Protein AF-A0A653M0K7-F1 (afdb_monomer)

Structure (mmCIF, N/CA/C/O backbone):
data_AF-A0A653M0K7-F1
#
_entry.id   AF-A0A653M0K7-F1
#
loop_
_atom_site.group_PDB
_atom_site.id
_atom_site.type_symbol
_atom_site.label_atom_id
_atom_site.label_alt_id
_atom_site.label_comp_id
_atom_site.label_asym_id
_atom_site.label_entity_id
_atom_site.label_seq_id
_atom_site.pdbx_PDB_ins_code
_atom_site.Cartn_x
_atom_site.Cartn_y
_atom_site.Cartn_z
_atom_site.occupancy
_atom_site.B_iso_or_equiv
_atom_site.auth_seq_id
_atom_site.auth_comp_id
_atom_site.auth_asym_id
_atom_site.auth_atom_id
_atom_site.pdbx_PDB_model_num
ATOM 1 N N . MET A 1 1 ? -19.785 -2.381 24.519 1.00 61.91 1 MET A N 1
ATOM 2 C CA . MET A 1 1 ? -19.831 -3.458 23.498 1.00 61.91 1 MET A CA 1
ATOM 3 C C . MET A 1 1 ? -19.824 -2.916 22.066 1.00 61.91 1 MET A C 1
ATOM 5 O O . MET A 1 1 ? -18.962 -3.339 21.307 1.00 61.91 1 MET A O 1
ATOM 9 N N . ALA A 1 2 ? -20.695 -1.963 21.700 1.00 72.81 2 ALA A N 1
ATOM 10 C CA . ALA A 1 2 ? -20.761 -1.410 20.335 1.00 72.81 2 ALA A CA 1
ATOM 11 C C . ALA A 1 2 ? -19.444 -0.770 19.832 1.00 72.81 2 ALA A C 1
ATOM 13 O O . ALA A 1 2 ? -19.034 -1.013 18.700 1.00 72.81 2 ALA A O 1
ATOM 14 N N . SER A 1 3 ? -18.729 -0.030 20.688 1.00 78.19 3 SER A N 1
ATOM 15 C CA . SER A 1 3 ? -17.461 0.639 20.343 1.00 78.19 3 SER A CA 1
ATOM 16 C C . SER A 1 3 ? -16.319 -0.324 19.983 1.00 78.19 3 SER A C 1
ATOM 18 O O . SER A 1 3 ? -15.599 -0.091 19.017 1.00 78.19 3 SER A O 1
ATOM 20 N N . HIS A 1 4 ? -16.183 -1.442 20.704 1.00 81.19 4 HIS A N 1
ATOM 21 C CA . HIS A 1 4 ? -15.194 -2.490 20.408 1.00 81.19 4 HIS A CA 1
ATOM 22 C C . HIS A 1 4 ? -15.437 -3.142 19.036 1.00 81.19 4 HIS A C 1
ATOM 24 O O . HIS A 1 4 ? -14.495 -3.382 18.281 1.00 81.19 4 HIS A O 1
ATOM 30 N N . VAL A 1 5 ? -16.702 -3.431 18.707 1.00 84.31 5 VAL A N 1
ATOM 31 C CA . VAL A 1 5 ? -17.068 -4.054 17.425 1.00 84.31 5 VAL A CA 1
ATOM 32 C C . VAL A 1 5 ? -16.813 -3.086 16.270 1.00 84.31 5 VAL A C 1
ATOM 34 O O . VAL A 1 5 ? -16.210 -3.482 15.274 1.00 84.31 5 VAL A O 1
ATOM 37 N N . ALA A 1 6 ? -17.180 -1.812 16.433 1.00 86.31 6 ALA A N 1
ATOM 38 C CA . ALA A 1 6 ? -16.926 -0.771 15.439 1.00 86.31 6 ALA A CA 1
ATOM 39 C C . ALA A 1 6 ? -15.425 -0.589 15.149 1.00 86.31 6 ALA A C 1
ATOM 41 O O . ALA A 1 6 ? -15.025 -0.554 13.989 1.00 86.31 6 ALA A O 1
ATOM 42 N N . LEU A 1 7 ? -14.574 -0.551 16.183 1.00 87.00 7 LEU A N 1
ATOM 43 C CA . LEU A 1 7 ? -13.118 -0.436 16.019 1.00 87.00 7 LEU A CA 1
ATOM 44 C C . LEU A 1 7 ? -12.498 -1.641 15.302 1.00 87.00 7 LEU A C 1
ATOM 46 O O . LEU A 1 7 ? -11.620 -1.465 14.461 1.00 87.00 7 LEU A O 1
ATOM 50 N N . ARG A 1 8 ? -12.971 -2.861 15.583 1.00 86.44 8 ARG A N 1
ATOM 51 C CA . ARG A 1 8 ? -12.536 -4.059 14.848 1.00 86.44 8 ARG A CA 1
ATOM 52 C C . ARG A 1 8 ? -12.950 -4.022 13.382 1.00 86.44 8 ARG A C 1
ATOM 54 O O . ARG A 1 8 ? -12.138 -4.363 12.527 1.00 86.44 8 ARG A O 1
ATOM 61 N N . ALA A 1 9 ? -14.181 -3.604 13.096 1.00 88.50 9 ALA A N 1
ATOM 62 C CA . ALA A 1 9 ? -14.671 -3.467 11.728 1.00 88.50 9 ALA A CA 1
ATOM 63 C C . ALA A 1 9 ? -13.870 -2.410 10.949 1.00 88.50 9 ALA A C 1
ATOM 65 O O . ALA A 1 9 ? -13.462 -2.666 9.820 1.00 88.50 9 ALA A O 1
ATOM 66 N N . LEU A 1 10 ? -13.570 -1.265 11.573 1.00 89.38 10 LEU A N 1
ATOM 67 C CA . LEU A 1 10 ? -12.699 -0.233 11.004 1.00 89.38 10 LEU A CA 1
ATOM 68 C C . LEU A 1 10 ? -11.288 -0.759 10.730 1.00 89.38 10 LEU A C 1
ATOM 70 O O . LEU A 1 10 ? -10.791 -0.602 9.618 1.00 89.38 10 LEU A O 1
ATOM 74 N N . GLY A 1 11 ? -10.667 -1.438 11.699 1.00 88.75 11 GLY A N 1
ATOM 75 C CA . GLY A 1 11 ? -9.352 -2.055 11.514 1.00 88.75 11 GLY A CA 1
ATOM 76 C C . GLY A 1 11 ? -9.333 -3.055 10.354 1.00 88.75 11 GLY A C 1
ATOM 77 O O . GLY A 1 11 ? -8.428 -3.018 9.526 1.00 88.75 11 GLY A O 1
ATOM 78 N N . ALA A 1 12 ? -10.361 -3.899 10.238 1.00 90.94 12 ALA A N 1
ATOM 79 C CA . ALA A 1 12 ? -10.490 -4.852 9.136 1.00 90.94 12 ALA A CA 1
ATOM 80 C C . ALA A 1 12 ? -10.670 -4.158 7.774 1.00 90.94 12 ALA A C 1
ATOM 82 O O . ALA A 1 12 ? -9.998 -4.526 6.814 1.00 90.94 12 ALA A O 1
ATOM 83 N N . MET A 1 13 ? -11.514 -3.124 7.687 1.00 92.62 13 MET A N 1
ATOM 84 C CA . MET A 1 13 ? -11.687 -2.340 6.457 1.00 92.62 13 MET A CA 1
ATOM 85 C C . MET A 1 13 ? -10.382 -1.658 6.023 1.00 92.62 13 MET A C 1
ATOM 87 O O . MET A 1 13 ? -10.047 -1.675 4.840 1.00 92.62 13 MET A O 1
ATOM 91 N N . LEU A 1 14 ? -9.610 -1.120 6.973 1.00 92.19 14 LEU A N 1
ATOM 92 C CA . LEU A 1 14 ? -8.299 -0.523 6.702 1.00 92.19 14 LEU A CA 1
ATOM 93 C C . LEU A 1 14 ? -7.280 -1.557 6.201 1.00 92.19 14 LEU A C 1
ATOM 95 O O . LEU A 1 14 ? -6.510 -1.252 5.292 1.00 92.19 14 LEU A O 1
ATOM 99 N N . LEU A 1 15 ? -7.295 -2.783 6.738 1.00 91.62 15 LEU A N 1
ATOM 100 C CA . LEU A 1 15 ? -6.453 -3.878 6.238 1.00 91.62 15 LEU A CA 1
ATOM 101 C C . LEU A 1 15 ? -6.825 -4.286 4.814 1.00 91.62 15 LEU A C 1
ATOM 103 O O . LEU A 1 15 ? -5.932 -4.461 3.988 1.00 91.62 15 LEU A O 1
ATOM 107 N N . VAL A 1 16 ? -8.120 -4.414 4.512 1.00 94.75 16 VAL A N 1
ATOM 108 C CA . VAL A 1 16 ? -8.587 -4.724 3.152 1.00 94.75 16 VAL A CA 1
ATOM 109 C C . VAL A 1 16 ? -8.159 -3.624 2.185 1.00 94.75 16 VAL A C 1
ATOM 111 O O . VAL A 1 16 ? -7.643 -3.921 1.113 1.00 94.75 16 VAL A O 1
ATOM 114 N N . LEU A 1 17 ? -8.298 -2.356 2.576 1.00 91.69 17 LEU A N 1
ATOM 115 C CA . LEU A 1 17 ? -7.846 -1.233 1.762 1.00 91.69 17 LEU A CA 1
ATOM 116 C C . LEU A 1 17 ? -6.328 -1.275 1.535 1.00 91.69 17 LEU A C 1
ATOM 118 O O . LEU A 1 17 ? -5.878 -1.128 0.403 1.00 91.69 17 LEU A O 1
ATOM 122 N N . CYS A 1 18 ? -5.545 -1.533 2.585 1.00 93.38 18 CYS A N 1
ATOM 123 C CA . CYS A 1 18 ? -4.094 -1.700 2.490 1.00 93.38 18 CYS A CA 1
ATOM 124 C C . CYS A 1 18 ? -3.716 -2.825 1.515 1.00 93.38 18 CYS A C 1
ATOM 126 O O . CYS A 1 18 ? -2.896 -2.620 0.620 1.00 93.38 18 CYS A O 1
ATOM 128 N N . LEU A 1 19 ? -4.367 -3.986 1.626 1.00 92.31 19 LEU A N 1
ATOM 129 C CA . LEU A 1 19 ? -4.136 -5.121 0.737 1.00 92.31 19 LEU A CA 1
ATOM 130 C C . LEU A 1 19 ? -4.467 -4.775 -0.720 1.00 92.31 19 LEU A C 1
ATOM 132 O O . LEU A 1 19 ? -3.677 -5.083 -1.607 1.00 92.31 19 LEU A O 1
ATOM 136 N N . SER A 1 20 ? -5.583 -4.088 -0.969 1.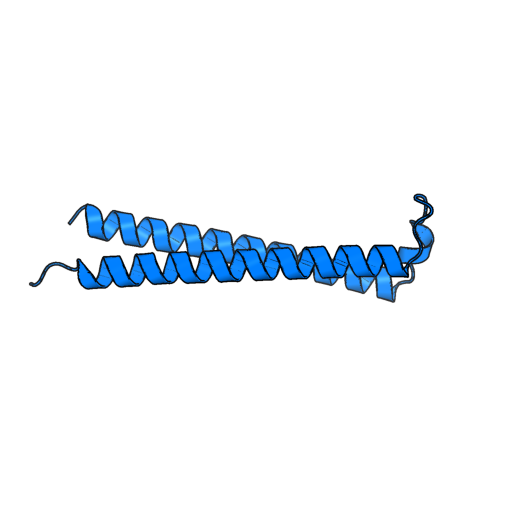00 91.69 20 SER A N 1
ATOM 137 C CA . SER A 1 20 ? -5.960 -3.631 -2.310 1.00 91.69 20 SER A CA 1
ATOM 138 C C . SER A 1 20 ? -4.913 -2.695 -2.914 1.00 91.69 20 SER A C 1
ATOM 140 O O . SER A 1 20 ? -4.563 -2.845 -4.082 1.00 91.69 20 SER A O 1
ATOM 1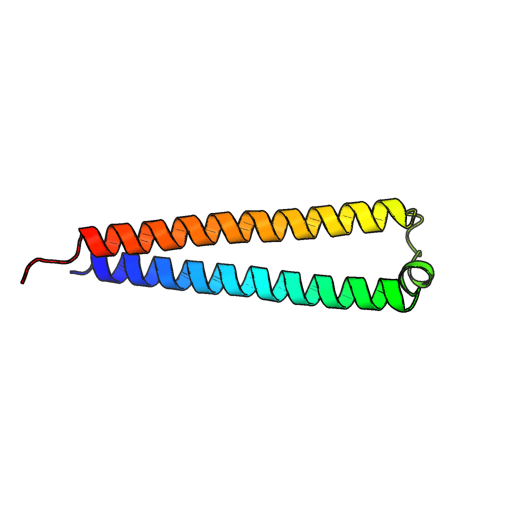42 N N . PHE A 1 21 ? -4.365 -1.764 -2.126 1.00 87.06 21 PHE A N 1
ATOM 143 C CA . PHE A 1 21 ? -3.287 -0.875 -2.575 1.00 87.06 21 PHE A CA 1
ATOM 144 C C . PHE A 1 21 ? -1.996 -1.636 -2.890 1.00 87.06 21 PHE A C 1
ATOM 146 O O . PHE A 1 21 ? -1.350 -1.344 -3.896 1.00 87.06 21 PHE A O 1
ATOM 153 N N . LEU A 1 22 ? -1.632 -2.622 -2.068 1.00 89.62 22 LEU A N 1
ATOM 154 C CA . LEU A 1 22 ? -0.453 -3.458 -2.297 1.00 89.62 22 LEU A CA 1
ATOM 155 C C . LEU A 1 22 ? -0.606 -4.336 -3.539 1.00 89.62 22 LEU A C 1
ATOM 157 O O . LEU A 1 22 ? 0.313 -4.389 -4.350 1.00 89.62 22 LEU A O 1
ATOM 161 N N . LEU A 1 23 ? -1.759 -4.985 -3.720 1.00 91.00 23 LEU A N 1
ATOM 162 C CA . LEU A 1 23 ? -2.045 -5.805 -4.901 1.00 91.00 23 LEU A CA 1
ATOM 163 C C . LEU A 1 23 ? -2.068 -4.960 -6.173 1.00 91.00 23 LEU A C 1
ATOM 165 O O . LEU A 1 23 ? -1.489 -5.356 -7.181 1.00 91.00 23 LEU A O 1
ATOM 169 N N . PHE A 1 24 ? -2.672 -3.773 -6.113 1.00 87.69 24 PHE A N 1
ATOM 170 C CA . PHE A 1 24 ? -2.650 -2.827 -7.223 1.00 87.69 24 PHE A CA 1
ATOM 171 C C . PHE A 1 24 ? -1.222 -2.376 -7.553 1.00 87.69 24 PHE A C 1
ATOM 173 O O . PHE A 1 24 ? -0.822 -2.382 -8.715 1.00 87.69 24 PHE A O 1
ATOM 180 N N . GLY A 1 25 ? -0.430 -2.032 -6.534 1.00 85.56 25 GLY A N 1
ATOM 181 C CA . GLY A 1 25 ? 0.977 -1.672 -6.701 1.00 85.56 25 GLY A CA 1
ATOM 182 C C . GLY A 1 25 ? 1.817 -2.815 -7.273 1.00 85.56 25 GLY A C 1
ATOM 183 O O . GLY A 1 25 ? 2.667 -2.569 -8.122 1.00 85.56 25 GLY A O 1
ATOM 184 N N . LEU A 1 26 ? 1.555 -4.057 -6.858 1.00 85.94 26 LEU A N 1
ATOM 185 C CA . LEU A 1 26 ? 2.233 -5.253 -7.358 1.00 85.94 26 LEU A CA 1
ATOM 186 C C . LEU A 1 26 ? 1.881 -5.538 -8.823 1.00 85.94 2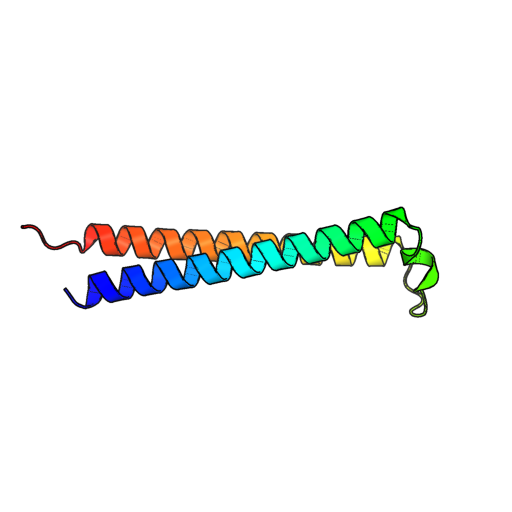6 LEU A C 1
ATOM 188 O O . LEU A 1 26 ? 2.779 -5.826 -9.607 1.00 85.94 26 LEU A O 1
ATOM 192 N N . GLY A 1 27 ? 0.603 -5.420 -9.197 1.00 86.12 27 GLY A N 1
ATOM 193 C CA . GLY A 1 27 ? 0.158 -5.554 -10.586 1.00 86.12 27 GLY A CA 1
ATOM 194 C C . GLY A 1 27 ? 0.794 -4.494 -11.483 1.00 86.12 27 GLY A C 1
ATOM 195 O O . GLY A 1 27 ? 1.418 -4.831 -12.482 1.00 86.12 27 GLY A O 1
ATOM 196 N N . PHE A 1 28 ? 0.750 -3.229 -11.057 1.00 82.38 28 PHE A N 1
ATOM 197 C CA . PHE A 1 28 ? 1.381 -2.120 -11.777 1.00 82.38 28 PHE A CA 1
ATOM 198 C C . PHE A 1 28 ? 2.903 -2.281 -11.887 1.00 82.38 28 PHE A C 1
ATOM 200 O O . PHE A 1 28 ? 3.497 -1.947 -12.910 1.00 82.38 28 PHE A O 1
ATOM 207 N N . TYR A 1 29 ? 3.547 -2.803 -10.841 1.00 81.62 29 TYR A N 1
ATOM 208 C CA . TYR A 1 29 ? 4.972 -3.114 -10.870 1.00 81.62 29 TYR A CA 1
ATOM 209 C C . TYR A 1 29 ? 5.289 -4.240 -11.858 1.00 81.62 29 TYR A C 1
ATOM 211 O O . TYR A 1 29 ? 6.230 -4.115 -12.636 1.00 81.62 29 TYR A O 1
ATOM 219 N N . GLY A 1 30 ? 4.501 -5.317 -11.845 1.00 83.12 30 GLY A N 1
ATOM 220 C CA . GLY A 1 30 ? 4.654 -6.445 -12.759 1.00 83.12 30 GLY A CA 1
ATOM 221 C C . GLY A 1 30 ? 4.484 -6.032 -14.218 1.00 83.12 30 GLY A C 1
ATOM 222 O O . GLY A 1 30 ? 5.371 -6.301 -15.021 1.00 83.12 30 GLY A O 1
ATOM 223 N N . GLU A 1 31 ? 3.402 -5.321 -14.543 1.00 82.44 31 GLU A N 1
ATOM 224 C CA . GLU A 1 31 ? 3.163 -4.780 -15.888 1.00 82.44 31 GLU A CA 1
ATOM 225 C C . GLU A 1 31 ? 4.295 -3.843 -16.325 1.00 82.44 31 GLU A C 1
ATOM 227 O O . GLU A 1 31 ? 4.857 -4.024 -17.400 1.00 82.44 31 GLU A O 1
ATOM 232 N N . GLY A 1 32 ? 4.716 -2.911 -15.461 1.00 75.81 32 GLY A N 1
ATOM 233 C CA . GLY A 1 32 ? 5.813 -1.992 -15.770 1.00 75.81 32 GLY A CA 1
ATOM 234 C C . GLY A 1 32 ? 7.161 -2.688 -15.995 1.00 75.81 32 GLY A C 1
ATOM 235 O O . GLY A 1 32 ? 7.935 -2.265 -16.849 1.00 75.81 32 GLY A O 1
ATOM 236 N N . MET A 1 33 ? 7.449 -3.769 -15.263 1.00 77.00 33 MET A N 1
ATOM 237 C CA . MET A 1 33 ? 8.668 -4.564 -15.453 1.00 77.00 33 MET A CA 1
ATOM 238 C C . MET A 1 33 ? 8.624 -5.406 -16.730 1.00 77.00 33 MET A C 1
ATOM 240 O O . MET A 1 33 ? 9.658 -5.555 -17.378 1.00 77.00 33 MET A O 1
ATOM 244 N N . LEU A 1 34 ? 7.457 -5.941 -17.099 1.00 80.75 34 LEU A N 1
ATOM 245 C CA . LEU A 1 34 ? 7.265 -6.657 -18.363 1.00 80.75 34 LEU A CA 1
ATOM 246 C C . LEU A 1 34 ? 7.415 -5.706 -19.557 1.00 80.75 34 LEU A C 1
ATOM 248 O O . LEU A 1 34 ? 8.165 -6.008 -20.480 1.00 80.75 34 LEU A O 1
ATOM 252 N N . ASP A 1 35 ? 6.812 -4.517 -19.493 1.00 77.25 35 ASP A N 1
ATOM 253 C CA . ASP A 1 35 ? 6.950 -3.489 -20.532 1.00 77.25 35 ASP A CA 1
ATOM 254 C C . ASP A 1 35 ? 8.397 -2.988 -20.688 1.00 77.25 35 ASP A C 1
ATOM 256 O O . ASP A 1 35 ? 8.827 -2.654 -21.800 1.00 77.25 35 ASP A O 1
ATOM 260 N N . LEU A 1 36 ? 9.156 -2.939 -19.585 1.00 71.19 36 LEU A N 1
ATOM 261 C CA . LEU A 1 36 ? 10.587 -2.629 -19.594 1.00 71.19 36 LEU A CA 1
ATOM 262 C C . LEU A 1 36 ? 11.405 -3.779 -20.205 1.00 71.19 36 LEU A C 1
ATOM 264 O O . LEU A 1 36 ? 12.281 -3.531 -21.031 1.00 71.19 36 LEU A O 1
ATOM 268 N N . ALA A 1 37 ? 11.113 -5.028 -19.830 1.00 73.69 37 ALA A N 1
ATOM 269 C CA . ALA A 1 37 ? 11.808 -6.216 -20.328 1.00 73.69 37 ALA A CA 1
ATOM 270 C C . ALA A 1 37 ? 11.577 -6.453 -21.831 1.00 73.69 37 ALA A C 1
ATOM 272 O O . ALA A 1 37 ? 12.512 -6.813 -22.542 1.00 73.69 37 ALA A O 1
ATOM 273 N N . ASP A 1 38 ? 10.367 -6.182 -22.324 1.00 76.75 38 ASP A N 1
ATOM 274 C CA . ASP A 1 38 ? 10.006 -6.302 -23.741 1.00 76.75 38 ASP A CA 1
ATOM 275 C C . ASP A 1 38 ? 10.503 -5.113 -24.590 1.00 76.75 38 ASP A C 1
ATOM 277 O O . ASP A 1 38 ? 10.254 -5.055 -25.796 1.00 76.75 38 ASP A O 1
ATOM 281 N N . GLY A 1 39 ? 11.159 -4.115 -23.981 1.00 65.31 39 GLY A N 1
ATOM 282 C CA . GLY A 1 39 ? 11.593 -2.888 -24.659 1.00 65.31 39 GLY A CA 1
ATOM 283 C C . GLY A 1 39 ? 10.434 -2.034 -25.192 1.00 65.31 39 GLY A C 1
ATOM 284 O O . GLY A 1 39 ? 10.659 -1.051 -25.900 1.00 65.31 39 GLY A O 1
ATOM 285 N N . ARG A 1 40 ? 9.182 -2.374 -24.851 1.00 62.59 40 ARG A N 1
ATOM 286 C CA . ARG A 1 40 ? 7.962 -1.679 -25.295 1.00 62.59 40 ARG A CA 1
ATOM 287 C C . ARG A 1 40 ? 7.791 -0.314 -24.649 1.00 62.59 40 ARG A C 1
ATOM 289 O O . ARG A 1 40 ? 7.123 0.538 -25.239 1.00 62.59 40 ARG A O 1
ATOM 296 N N . MET A 1 41 ? 8.468 -0.056 -23.528 1.00 57.72 41 MET A N 1
ATOM 297 C CA . MET A 1 41 ? 8.630 1.303 -23.002 1.00 57.72 41 MET A CA 1
ATOM 298 C C . MET A 1 41 ? 9.249 2.270 -24.029 1.00 57.72 41 MET A C 1
ATOM 300 O O . MET A 1 41 ? 8.937 3.458 -23.985 1.00 57.72 41 MET A O 1
ATOM 304 N N . ASN A 1 42 ? 10.023 1.777 -25.009 1.00 54.53 42 ASN A N 1
ATOM 305 C CA . ASN A 1 42 ? 10.546 2.588 -26.117 1.00 54.53 42 ASN A CA 1
ATOM 306 C C . ASN A 1 42 ? 9.540 2.776 -27.268 1.00 54.53 42 ASN A C 1
ATOM 308 O O . ASN A 1 42 ? 9.631 3.751 -28.011 1.00 54.53 42 ASN A O 1
ATOM 312 N N . GLY A 1 43 ? 8.568 1.869 -27.426 1.00 49.62 43 GLY A N 1
ATOM 313 C CA . GLY A 1 43 ? 7.580 1.897 -28.514 1.00 49.62 43 GLY A CA 1
ATOM 314 C C . GLY A 1 43 ? 6.361 2.788 -28.243 1.00 49.62 43 GLY A C 1
ATOM 315 O O . GLY A 1 43 ? 5.763 3.309 -29.181 1.00 49.62 43 GLY A O 1
ATOM 316 N N . HIS A 1 44 ? 6.008 3.009 -26.972 1.00 46.19 44 HIS A N 1
ATOM 317 C CA . HIS A 1 44 ? 4.901 3.884 -26.553 1.00 46.19 44 HIS A CA 1
ATOM 318 C C . HIS A 1 44 ? 5.338 5.316 -26.186 1.00 46.19 44 HIS A C 1
ATOM 320 O O . HIS A 1 44 ? 4.557 6.072 -25.606 1.00 46.19 44 HIS A O 1
ATOM 326 N N . ALA A 1 45 ? 6.545 5.735 -26.582 1.00 47.84 45 ALA A N 1
ATOM 327 C CA . ALA A 1 45 ? 7.045 7.109 -26.470 1.00 47.84 45 ALA A CA 1
ATOM 328 C C . ALA A 1 45 ? 6.331 8.101 -27.426 1.00 47.84 45 ALA A C 1
ATOM 330 O O . ALA A 1 45 ? 6.957 8.940 -28.068 1.00 47.84 45 ALA A O 1
ATOM 331 N N . SER A 1 46 ? 4.996 8.043 -27.511 1.00 44.78 46 SER A N 1
ATOM 332 C CA . SER A 1 46 ? 4.158 9.086 -28.122 1.00 44.78 46 SER A CA 1
ATOM 333 C C . SER A 1 46 ? 4.015 10.325 -27.225 1.00 44.78 46 SER A C 1
ATOM 335 O O . SER A 1 46 ? 3.391 11.309 -27.612 1.00 44.78 46 SER A O 1
ATOM 337 N N . LEU A 1 47 ? 4.608 10.299 -26.030 1.00 50.62 47 LEU A N 1
ATOM 338 C CA . LEU A 1 47 ? 4.992 11.482 -25.272 1.00 50.62 47 LEU A CA 1
ATOM 339 C C . LEU A 1 47 ? 6.517 11.470 -25.201 1.00 50.62 47 LEU A C 1
ATOM 341 O O . LEU A 1 47 ? 7.099 10.500 -24.732 1.00 50.62 47 LEU A O 1
ATOM 345 N N . HIS A 1 48 ? 7.133 12.547 -25.677 1.00 54.22 48 HIS A N 1
ATOM 346 C CA . HIS A 1 48 ? 8.570 12.812 -25.846 1.00 54.22 48 HIS A CA 1
ATOM 347 C C . HIS A 1 48 ? 9.398 12.799 -24.530 1.00 54.22 48 HIS A C 1
ATOM 349 O O . HIS A 1 48 ? 10.347 13.565 -24.365 1.00 54.22 48 HIS A O 1
ATOM 355 N N . LEU A 1 49 ? 9.006 12.000 -23.540 1.00 57.81 49 LEU A N 1
ATOM 356 C CA . LEU A 1 49 ? 9.657 11.866 -22.246 1.00 57.81 49 LEU A CA 1
ATOM 357 C C . LEU A 1 49 ? 10.777 10.833 -22.361 1.00 57.81 49 LEU A C 1
ATOM 359 O O . LEU A 1 49 ? 10.543 9.690 -22.739 1.00 57.81 49 LEU A O 1
ATOM 363 N N . SER A 1 50 ? 11.996 11.244 -22.006 1.00 67.81 50 SER A N 1
ATOM 364 C CA . SER A 1 50 ? 13.133 10.332 -21.866 1.00 67.81 50 SER A CA 1
ATOM 365 C C . SER A 1 50 ? 12.762 9.160 -20.947 1.00 67.81 50 SER A C 1
ATOM 367 O O . SER A 1 50 ? 12.150 9.369 -19.898 1.00 67.81 50 SER A O 1
ATOM 369 N N . GLU A 1 51 ? 13.178 7.947 -21.311 1.00 68.81 51 GLU A N 1
ATOM 370 C CA . GLU A 1 51 ? 12.997 6.702 -20.546 1.00 68.81 51 GLU A CA 1
ATOM 371 C C . GLU A 1 51 ? 13.345 6.866 -19.054 1.00 68.81 51 GLU A C 1
ATOM 373 O O . GLU A 1 51 ? 12.630 6.399 -18.166 1.00 68.81 51 GLU A O 1
ATOM 378 N N . SER A 1 52 ? 14.392 7.644 -18.768 1.00 74.88 52 SER A N 1
ATOM 379 C CA . SER A 1 52 ? 14.825 7.992 -17.410 1.00 74.88 52 SER A CA 1
ATOM 380 C C . SER A 1 52 ? 13.756 8.728 -16.587 1.00 74.88 52 SER A C 1
ATOM 382 O O . SER A 1 52 ? 13.603 8.479 -15.389 1.00 74.88 52 SER A O 1
ATOM 384 N N . VAL A 1 53 ? 12.975 9.608 -17.219 1.00 78.81 53 VAL A N 1
ATOM 385 C CA . VAL A 1 53 ? 11.887 10.356 -16.575 1.00 78.81 53 VAL A CA 1
ATOM 386 C C . VAL A 1 53 ? 10.693 9.441 -16.321 1.00 78.81 53 VAL A C 1
ATOM 388 O O . VAL A 1 53 ? 10.091 9.515 -15.248 1.00 78.81 53 VAL A O 1
ATOM 391 N N . ALA A 1 54 ? 10.380 8.543 -17.261 1.00 75.94 54 ALA A N 1
ATOM 392 C CA . ALA A 1 54 ? 9.325 7.546 -17.094 1.00 75.94 54 ALA A CA 1
ATOM 393 C C . ALA A 1 54 ? 9.636 6.594 -15.927 1.00 75.94 54 ALA A C 1
ATOM 395 O O . ALA A 1 54 ? 8.801 6.424 -15.035 1.00 75.94 54 ALA A O 1
ATOM 396 N N . LEU A 1 55 ? 10.865 6.071 -15.858 1.00 80.50 55 LEU A N 1
ATOM 397 C CA . LEU A 1 55 ? 11.340 5.252 -14.739 1.00 80.50 55 LEU A CA 1
ATOM 398 C C . LEU A 1 55 ? 11.295 6.010 -13.409 1.00 80.50 55 LEU A C 1
ATOM 400 O O . LEU A 1 55 ? 10.828 5.477 -12.402 1.00 80.50 55 LEU A O 1
ATOM 404 N N . HIS A 1 56 ? 11.727 7.272 -13.383 1.00 85.81 56 HIS A N 1
ATOM 405 C CA . HIS A 1 56 ? 11.676 8.078 -12.165 1.00 85.81 56 HIS A CA 1
ATOM 406 C C . HIS A 1 56 ? 10.234 8.291 -11.667 1.00 85.81 56 HIS A C 1
ATOM 408 O O . HIS A 1 56 ? 9.960 8.159 -10.470 1.00 85.81 56 HIS A O 1
ATOM 414 N N . LEU A 1 57 ? 9.291 8.589 -12.568 1.00 83.44 57 LEU A N 1
ATOM 415 C CA . LEU A 1 57 ? 7.871 8.736 -12.230 1.00 83.44 57 LEU A CA 1
ATOM 416 C C . LEU A 1 57 ? 7.249 7.412 -11.770 1.00 83.44 57 LEU A C 1
ATOM 418 O O . LEU 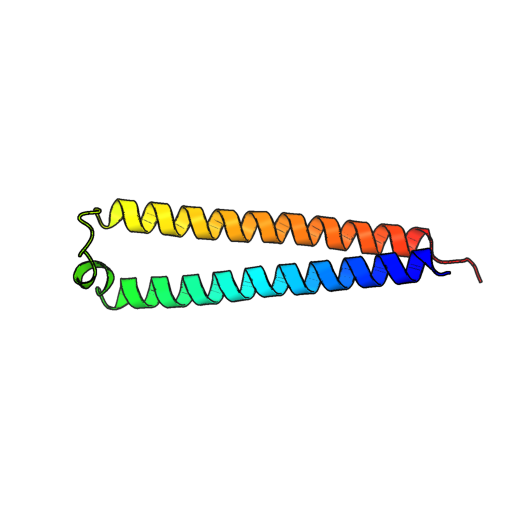A 1 57 ? 6.493 7.408 -10.795 1.00 83.44 57 LEU A O 1
ATOM 422 N N . PHE A 1 58 ? 7.609 6.299 -12.410 1.00 82.88 58 PHE A N 1
ATOM 423 C CA . PHE A 1 58 ? 7.204 4.953 -12.012 1.00 82.88 58 PHE A CA 1
ATOM 424 C C . PHE A 1 58 ? 7.642 4.643 -10.575 1.00 82.88 58 PHE A C 1
ATOM 426 O O . PHE A 1 58 ? 6.800 4.393 -9.708 1.00 82.88 58 PHE A O 1
ATOM 433 N N . TRP A 1 59 ? 8.935 4.780 -10.269 1.00 83.50 59 TRP A N 1
ATOM 434 C CA . TRP A 1 59 ? 9.462 4.546 -8.921 1.00 83.50 59 TRP A CA 1
ATOM 435 C C . TRP A 1 59 ? 8.877 5.503 -7.886 1.00 83.50 59 TRP A C 1
ATOM 437 O O . TRP A 1 59 ? 8.611 5.115 -6.746 1.00 83.50 59 TRP A O 1
ATOM 447 N N . ARG A 1 60 ? 8.630 6.762 -8.261 1.00 88.88 60 ARG A N 1
ATOM 448 C CA . ARG A 1 60 ? 7.928 7.715 -7.396 1.00 88.88 60 ARG A CA 1
ATOM 449 C C . ARG A 1 60 ? 6.532 7.207 -7.039 1.00 88.88 60 ARG A C 1
ATOM 451 O O . ARG A 1 60 ? 6.182 7.245 -5.863 1.00 88.88 60 ARG A O 1
ATOM 458 N N . ARG A 1 61 ? 5.772 6.695 -8.009 1.00 85.31 61 ARG A N 1
ATOM 459 C CA . ARG A 1 61 ? 4.418 6.169 -7.790 1.00 85.31 61 ARG A CA 1
ATOM 460 C C . ARG A 1 61 ? 4.419 4.918 -6.910 1.00 85.31 61 ARG A C 1
ATOM 462 O O . ARG A 1 61 ? 3.637 4.866 -5.963 1.00 85.31 61 ARG A O 1
ATOM 469 N N . ILE A 1 62 ? 5.337 3.978 -7.150 1.00 87.00 62 ILE A N 1
ATOM 470 C CA . ILE A 1 62 ? 5.513 2.778 -6.313 1.00 87.00 62 ILE A CA 1
ATOM 471 C C . ILE A 1 62 ? 5.830 3.162 -4.863 1.00 87.00 62 ILE A C 1
ATOM 473 O O . ILE A 1 62 ? 5.175 2.679 -3.939 1.00 87.00 62 ILE A O 1
ATOM 477 N N . ARG A 1 63 ? 6.763 4.101 -4.642 1.00 87.88 63 ARG A N 1
ATOM 478 C CA . ARG A 1 63 ? 7.076 4.597 -3.290 1.00 87.88 63 ARG A CA 1
ATOM 479 C C . ARG A 1 63 ? 5.865 5.221 -2.604 1.00 87.88 63 ARG A C 1
ATOM 481 O O . ARG A 1 63 ? 5.653 4.971 -1.422 1.00 87.88 63 ARG A O 1
ATOM 488 N N . THR A 1 64 ? 5.065 6.014 -3.316 1.00 89.25 64 THR A N 1
ATOM 489 C CA . THR A 1 64 ? 3.846 6.608 -2.749 1.00 89.25 64 THR A CA 1
ATOM 490 C C . THR A 1 64 ? 2.827 5.538 -2.357 1.00 89.25 64 THR A C 1
ATOM 492 O O . THR A 1 64 ? 2.259 5.625 -1.271 1.00 89.25 64 THR A O 1
ATOM 495 N N . MET A 1 65 ? 2.623 4.507 -3.182 1.00 88.12 65 MET A N 1
ATOM 496 C CA . MET A 1 65 ? 1.709 3.401 -2.861 1.00 88.12 65 MET A CA 1
ATOM 497 C C . MET A 1 65 ? 2.173 2.594 -1.646 1.00 88.12 65 MET A C 1
ATOM 499 O O . MET A 1 65 ? 1.365 2.307 -0.763 1.00 88.12 65 MET A O 1
ATOM 503 N N . LEU A 1 66 ? 3.471 2.290 -1.556 1.00 89.62 66 LEU A N 1
ATOM 504 C CA . LEU A 1 66 ? 4.060 1.632 -0.386 1.00 89.62 66 LEU A CA 1
ATOM 505 C C . LEU A 1 66 ? 3.919 2.493 0.875 1.00 89.62 66 LEU A C 1
ATOM 507 O O . LEU A 1 66 ? 3.518 1.988 1.921 1.00 89.62 66 LEU A O 1
ATOM 511 N N . GLY A 1 67 ? 4.182 3.799 0.768 1.00 91.12 67 GLY A N 1
ATOM 512 C CA . GLY A 1 67 ? 4.022 4.745 1.871 1.00 91.12 67 GLY A CA 1
ATOM 513 C C . GLY A 1 67 ? 2.584 4.807 2.389 1.00 91.12 67 GLY A C 1
ATOM 514 O O . GLY A 1 67 ? 2.359 4.690 3.591 1.00 91.12 67 GLY A O 1
ATOM 515 N N . LEU A 1 68 ? 1.599 4.918 1.492 1.00 90.69 68 LEU A N 1
ATOM 516 C CA . LEU A 1 68 ? 0.179 4.900 1.865 1.00 90.69 68 LEU A CA 1
ATOM 517 C C . LEU A 1 68 ? -0.225 3.568 2.505 1.00 90.69 68 LEU A C 1
ATOM 519 O O . LEU A 1 68 ? -0.923 3.567 3.516 1.00 90.69 68 LEU A O 1
ATOM 523 N N . SER A 1 69 ? 0.259 2.446 1.970 1.00 90.25 69 SER A N 1
ATOM 524 C CA . SER A 1 69 ? -0.002 1.115 2.531 1.00 90.25 6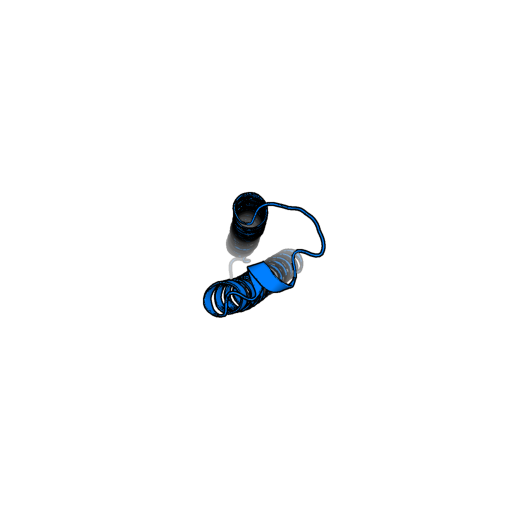9 SER A CA 1
ATOM 525 C C . SER A 1 69 ? 0.552 0.983 3.954 1.00 90.25 69 SER A C 1
ATOM 527 O O . SER A 1 69 ? -0.143 0.502 4.847 1.00 90.25 69 SER A O 1
ATOM 529 N N . ALA A 1 70 ? 1.765 1.485 4.209 1.00 92.19 70 ALA A N 1
ATOM 530 C CA . ALA A 1 70 ? 2.356 1.501 5.547 1.00 92.19 70 ALA A CA 1
ATOM 531 C C . ALA A 1 70 ? 1.531 2.345 6.535 1.00 92.19 70 ALA A C 1
ATOM 533 O O . ALA A 1 70 ? 1.278 1.909 7.657 1.00 92.19 70 ALA A O 1
ATOM 534 N N . VAL A 1 71 ? 1.054 3.520 6.113 1.00 94.00 71 VAL A N 1
ATOM 535 C CA . VAL A 1 71 ? 0.183 4.373 6.942 1.00 94.00 71 VAL A CA 1
ATOM 536 C C . VAL A 1 71 ? -1.143 3.674 7.254 1.00 94.00 71 VAL A C 1
ATOM 538 O O . VAL A 1 71 ? -1.567 3.656 8.410 1.00 94.00 71 VAL A O 1
ATOM 541 N N . LEU A 1 72 ? -1.779 3.047 6.260 1.00 92.06 72 LEU A N 1
ATOM 542 C CA . LEU A 1 72 ? -3.014 2.280 6.457 1.00 92.06 72 LEU A CA 1
ATOM 543 C C . LEU A 1 72 ? -2.811 1.108 7.422 1.00 92.06 72 LEU A C 1
ATOM 545 O O . LEU A 1 72 ? -3.666 0.857 8.270 1.00 92.06 72 LEU A O 1
ATOM 549 N N . LEU A 1 73 ? -1.669 0.422 7.333 1.00 92.88 73 LEU A N 1
ATOM 550 C CA . LEU A 1 73 ? -1.319 -0.675 8.231 1.00 92.88 73 LEU A CA 1
ATOM 551 C C . LEU A 1 73 ? -1.168 -0.197 9.682 1.00 92.88 73 LEU A C 1
ATOM 553 O O . LEU A 1 73 ? -1.706 -0.826 10.593 1.00 92.88 73 LEU A O 1
ATOM 557 N N . LEU A 1 74 ? -0.485 0.931 9.900 1.00 94.38 74 LEU A N 1
ATOM 558 C CA . LEU A 1 74 ? -0.336 1.531 11.230 1.00 94.38 74 LEU A CA 1
ATOM 559 C C . LEU A 1 74 ? -1.689 1.946 11.820 1.00 94.38 74 LEU A C 1
ATOM 561 O O . LEU A 1 74 ? -1.951 1.688 12.995 1.00 94.38 74 LEU A O 1
ATOM 565 N N . LEU A 1 75 ? -2.570 2.535 11.008 1.00 91.12 75 LEU A N 1
ATOM 566 C CA . LEU A 1 75 ? -3.924 2.899 11.431 1.00 91.12 75 LEU A CA 1
ATOM 567 C C . LEU A 1 75 ? -4.758 1.665 11.786 1.00 91.12 75 LEU A C 1
ATOM 569 O O . LEU A 1 75 ? -5.407 1.644 12.831 1.00 91.12 75 LEU A O 1
ATOM 573 N N . ALA A 1 76 ? -4.706 0.615 10.963 1.00 90.44 76 ALA A N 1
ATOM 574 C CA . ALA A 1 76 ? -5.385 -0.641 11.258 1.00 90.44 76 ALA A CA 1
ATOM 575 C C . ALA A 1 76 ? -4.896 -1.240 12.585 1.00 90.44 76 ALA A C 1
ATOM 577 O O . ALA A 1 76 ? -5.708 -1.620 13.431 1.00 90.44 76 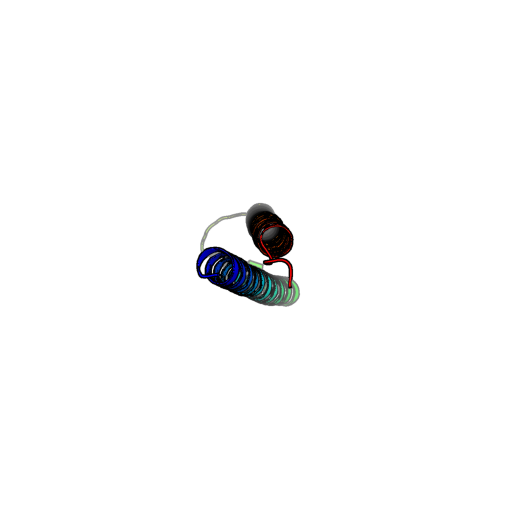ALA A O 1
ATOM 578 N N . LEU A 1 77 ? -3.576 -1.267 12.801 1.00 92.56 77 LEU A N 1
ATOM 579 C CA . LEU A 1 77 ? -2.967 -1.759 14.035 1.00 92.56 77 LEU A CA 1
ATOM 580 C C . LEU A 1 77 ? -3.427 -0.949 15.254 1.00 92.56 77 LEU A C 1
ATOM 582 O O . LEU A 1 77 ? -3.799 -1.536 16.271 1.00 92.56 77 LEU A O 1
ATOM 586 N N . ALA A 1 78 ? -3.478 0.380 15.139 1.00 90.88 78 ALA A N 1
ATOM 587 C CA . ALA A 1 78 ? -3.993 1.255 16.188 1.00 90.88 78 ALA A CA 1
ATOM 588 C C . ALA A 1 78 ? -5.467 0.954 16.513 1.00 90.88 78 ALA A C 1
ATOM 590 O O . ALA A 1 78 ? -5.828 0.860 17.688 1.00 90.88 78 ALA A O 1
ATOM 591 N N . CYS A 1 79 ? -6.311 0.718 15.501 1.00 89.94 79 CYS A N 1
ATOM 592 C CA . CYS A 1 79 ? -7.705 0.315 15.704 1.00 89.94 79 CYS A CA 1
ATOM 593 C C . CYS A 1 79 ? -7.823 -1.023 16.449 1.00 89.94 79 CYS A C 1
ATOM 595 O O . CYS A 1 79 ? -8.631 -1.141 17.373 1.00 89.94 79 CYS A O 1
ATOM 597 N N . PHE A 1 80 ? -7.011 -2.025 16.097 1.00 88.19 80 PHE A N 1
ATOM 598 C CA . PHE A 1 80 ? -7.013 -3.319 16.790 1.00 88.19 80 PHE A CA 1
ATOM 599 C C . PHE A 1 80 ? -6.496 -3.222 18.224 1.00 88.19 80 PHE A C 1
ATOM 601 O O . PHE A 1 80 ? -7.044 -3.875 19.118 1.00 88.19 80 PHE A O 1
ATOM 608 N N . TRP A 1 81 ? 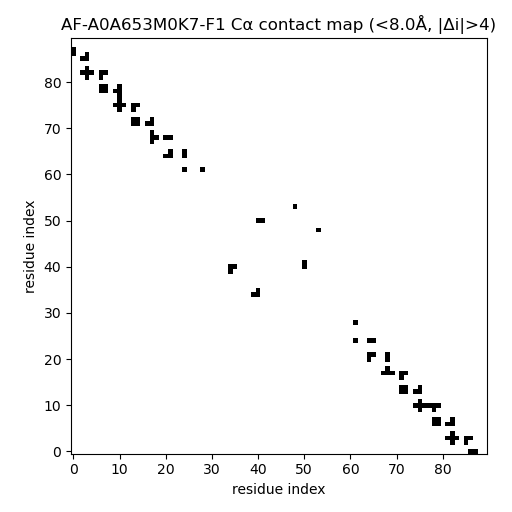-5.477 -2.399 18.462 1.00 89.56 81 TRP A N 1
ATOM 609 C CA . TRP A 1 81 ? -4.949 -2.159 19.799 1.00 89.56 81 TRP A CA 1
ATOM 610 C C . TRP A 1 81 ? -5.986 -1.464 20.687 1.00 89.56 81 TRP A C 1
ATOM 612 O O . TRP A 1 81 ? -6.290 -1.952 21.776 1.00 89.56 81 TRP A O 1
ATOM 622 N N . ALA A 1 82 ? -6.631 -0.410 20.180 1.00 87.06 82 ALA A N 1
ATOM 623 C CA . ALA A 1 82 ? -7.717 0.282 20.870 1.00 87.06 82 ALA A CA 1
ATOM 624 C C . ALA A 1 82 ? -8.913 -0.643 21.149 1.00 87.06 82 ALA A C 1
ATOM 626 O O . ALA A 1 82 ? -9.445 -0.649 22.258 1.00 87.06 82 ALA A O 1
ATOM 627 N N . ALA A 1 83 ? -9.310 -1.477 20.181 1.00 85.31 83 ALA A N 1
ATOM 628 C CA . ALA A 1 83 ? -10.346 -2.482 20.405 1.00 85.31 83 ALA A CA 1
ATOM 629 C C . ALA A 1 83 ? -9.950 -3.457 21.523 1.00 85.31 83 ALA A C 1
ATOM 631 O O . ALA A 1 83 ? -10.768 -3.772 22.381 1.00 85.31 83 ALA A O 1
ATOM 632 N N . SER A 1 84 ? -8.695 -3.909 21.544 1.00 83.00 84 SER A N 1
ATOM 633 C CA . SER A 1 84 ? -8.195 -4.843 22.558 1.00 83.00 84 SER A CA 1
ATOM 634 C C . SER A 1 84 ? -8.175 -4.224 23.957 1.00 83.00 84 SER A C 1
ATOM 636 O O . SER A 1 84 ? -8.557 -4.891 24.915 1.00 83.00 84 SER A O 1
ATOM 638 N N . ALA A 1 85 ? -7.813 -2.944 24.073 1.00 83.75 85 ALA A N 1
ATOM 639 C CA . ALA A 1 85 ? -7.860 -2.197 25.330 1.00 83.75 85 ALA A CA 1
ATOM 640 C C . ALA A 1 85 ? -9.297 -1.973 25.839 1.00 83.75 85 ALA A C 1
ATOM 642 O O . ALA A 1 85 ? -9.541 -1.988 27.042 1.00 83.75 85 ALA A O 1
ATOM 643 N N . LEU A 1 86 ? -10.261 -1.805 24.928 1.00 77.50 86 LEU A N 1
ATOM 644 C CA . LEU A 1 86 ? -11.687 -1.625 25.236 1.00 77.50 86 LEU A CA 1
ATO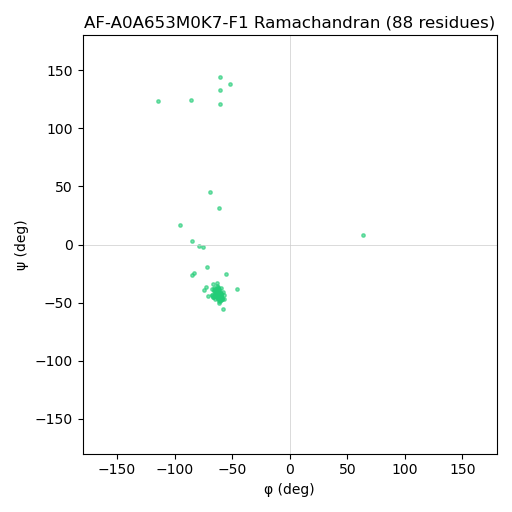M 645 C C . LEU A 1 86 ? -12.449 -2.945 25.424 1.00 77.50 86 LEU A C 1
ATOM 647 O O . LEU A 1 86 ? -13.674 -2.927 25.593 1.00 77.50 86 LEU A O 1
ATOM 651 N N . LYS A 1 87 ? -11.765 -4.094 25.352 1.00 67.88 87 LYS A N 1
ATOM 652 C CA . LYS A 1 87 ? -12.398 -5.400 25.526 1.00 67.88 87 LYS A CA 1
ATOM 653 C C . LYS A 1 87 ? -13.007 -5.458 26.938 1.00 67.88 87 LYS A C 1
ATOM 655 O O . LYS A 1 87 ? -12.272 -5.283 27.910 1.00 67.88 87 LYS A O 1
ATOM 660 N N . PRO A 1 88 ? -14.329 -5.668 27.077 1.00 59.38 88 PRO A N 1
ATOM 661 C CA . PRO A 1 88 ? -14.952 -5.729 28.393 1.00 59.38 88 PRO A CA 1
ATOM 662 C C . PRO A 1 88 ? -14.337 -6.888 29.188 1.00 59.38 88 PRO A C 1
ATOM 664 O O . PRO A 1 88 ? -14.156 -7.980 28.641 1.00 59.38 88 PRO A O 1
ATOM 667 N N . LYS A 1 89 ? -13.971 -6.631 30.453 1.00 61.44 89 LYS A N 1
ATOM 668 C CA . LYS A 1 89 ? -13.612 -7.697 31.399 1.00 61.44 89 LYS A CA 1
ATOM 669 C C . LYS A 1 89 ? -14.824 -8.632 31.574 1.00 61.44 89 LYS A C 1
ATOM 671 O O . LYS A 1 89 ? -15.946 -8.128 31.478 1.00 61.44 89 LYS A O 1
ATOM 676 N N . PRO A 1 90 ? -14.589 -9.948 31.736 1.00 64.38 90 PRO A N 1
ATOM 677 C CA . PRO A 1 90 ? -15.652 -10.938 31.897 1.00 64.38 90 PRO A CA 1
ATOM 678 C C . PRO A 1 90 ? -16.550 -10.627 33.095 1.00 64.38 90 PRO A C 1
ATOM 680 O O . PRO A 1 90 ? -16.033 -10.042 34.077 1.00 64.38 90 PRO A O 1
#

Secondary structure (DSSP, 8-state):
-HHHHHHHHHHHHHHHHHHHHHHHHHHHHHHHHHHHHTTGGGT---S---HHHHHHHHHHHHHHHHHHHHHHHHHHHHHHHHHHHTPPP-

pLDDT: mean 80.45, std 12.85, range [44.78, 94.75]

Mean predicted aligned error: 8.31 Å

Foldseek 3Di:
DVLLVVLLVLLVVLLVVLVVLVVVLVVLVVVVVVCVVVVVCVVPVPPVDDPVVVVVVNVVVSVVSVVSSVVSNVSSVVSNVVSVVVPDDD

Solvent-accessible surface area (backbone atoms only — not comparable to full-atom values): 4813 Å² total; per-residue (Å²): 113,71,67,35,53,52,28,42,51,51,17,50,52,31,44,53,51,24,50,52,45,50,51,52,48,49,51,54,46,50,53,54,49,49,34,54,73,70,50,44,62,70,74,67,51,88,55,95,64,55,67,69,56,55,52,50,53,49,55,50,50,51,52,49,44,52,50,52,29,53,51,31,47,52,51,17,50,51,27,44,52,51,22,62,73,58,53,77,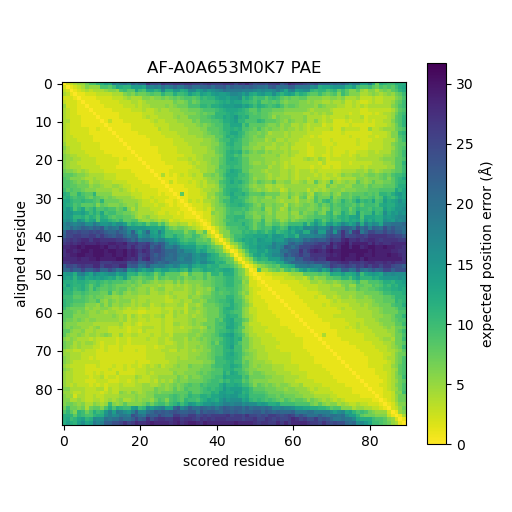79,133

Nearest PDB structures (foldseek):
  3zbh-assembly2_G  TM=6.728E-01  e=1.700E+00  Geobacillus thermodenitrificans
  2vrz-assembly1_B  TM=4.251E-01  e=1.503E+00  Staphylococcus aureus

Radius of gyration: 19.66 Å; Cα contacts (8 Å, |Δi|>4): 55; chains: 1; bounding box: 36×24×60 Å

Sequence (90 aa):
MASHVALRALGAMLLVLCLSFLLFGLGFYGEGMLDLADGRMNGHASLHLSESVALHLFWRRIRTMLGLSAVLLLLALACFWAASALKPKP